Protein AF-A0A2E1IYT5-F1 (afdb_monomer_lite)

Structure (mmCIF, N/CA/C/O backbone):
data_AF-A0A2E1IYT5-F1
#
_entry.id   AF-A0A2E1IYT5-F1
#
loop_
_atom_site.group_PDB
_atom_site.id
_atom_site.type_symbol
_atom_site.label_atom_id
_atom_site.label_alt_id
_atom_site.label_comp_id
_atom_site.label_asym_id
_atom_site.label_entity_id
_atom_site.label_seq_id
_atom_site.pdbx_PDB_ins_code
_atom_site.Cartn_x
_atom_site.Cartn_y
_atom_site.Cartn_z
_atom_site.occupancy
_atom_site.B_iso_or_equiv
_atom_site.auth_seq_id
_atom_site.auth_comp_id
_atom_site.auth_asym_id
_atom_site.auth_atom_id
_atom_site.pdbx_PDB_model_num
ATOM 1 N N . MET A 1 1 ? 6.941 14.588 -17.897 1.00 41.38 1 MET A N 1
ATOM 2 C CA . MET A 1 1 ? 7.118 13.125 -17.777 1.00 41.38 1 MET A CA 1
ATOM 3 C C . MET A 1 1 ? 6.012 12.641 -16.864 1.00 41.38 1 MET A C 1
ATOM 5 O O . MET A 1 1 ? 5.883 13.190 -15.778 1.00 41.38 1 MET A O 1
ATOM 9 N N . ALA A 1 2 ? 5.119 11.790 -17.370 1.00 45.56 2 ALA A N 1
ATOM 10 C CA . ALA A 1 2 ? 3.897 11.415 -16.668 1.00 45.56 2 ALA A CA 1
ATOM 11 C C . ALA A 1 2 ? 4.257 10.529 -15.472 1.00 45.56 2 ALA A C 1
ATOM 13 O O . ALA A 1 2 ? 4.569 9.354 -15.630 1.00 45.56 2 ALA A O 1
ATOM 14 N N . ASN A 1 3 ? 4.253 11.106 -14.272 1.00 54.81 3 ASN A N 1
ATOM 15 C CA . ASN A 1 3 ? 4.165 10.313 -13.058 1.00 54.81 3 ASN A CA 1
ATOM 16 C C . ASN A 1 3 ? 2.747 9.735 -13.054 1.00 54.81 3 ASN A C 1
ATOM 18 O O . ASN A 1 3 ? 1.823 10.401 -12.593 1.00 54.81 3 ASN A O 1
ATOM 22 N N . GLU A 1 4 ? 2.560 8.552 -13.641 1.00 73.50 4 GLU A N 1
ATOM 23 C CA . GLU A 1 4 ? 1.294 7.806 -13.631 1.00 73.50 4 GLU A CA 1
ATOM 24 C C . GLU A 1 4 ? 1.045 7.282 -12.209 1.00 73.50 4 GLU A C 1
ATOM 26 O O . GLU A 1 4 ? 1.195 6.099 -11.916 1.00 73.50 4 GLU A O 1
ATOM 31 N N . LEU A 1 5 ? 0.793 8.207 -11.282 1.00 84.38 5 LEU A N 1
ATOM 32 C CA . LEU A 1 5 ? 0.271 7.946 -9.953 1.00 84.38 5 LEU A CA 1
ATOM 33 C C . LEU A 1 5 ? -1.242 8.112 -10.039 1.00 84.38 5 LEU A C 1
ATOM 35 O O . LEU A 1 5 ? -1.747 9.229 -10.133 1.00 84.38 5 LEU A O 1
ATOM 39 N N . GLU A 1 6 ? -1.952 7.001 -9.974 1.00 88.06 6 GLU A N 1
ATOM 40 C CA . GLU A 1 6 ? -3.402 6.984 -9.891 1.00 88.06 6 GLU A CA 1
ATOM 41 C C . GLU A 1 6 ? -3.802 6.624 -8.466 1.00 88.06 6 GLU A C 1
ATOM 43 O O . GLU A 1 6 ? -3.460 5.555 -7.958 1.00 88.06 6 GLU A O 1
ATOM 48 N N . ILE A 1 7 ? -4.530 7.525 -7.812 1.00 89.62 7 ILE A N 1
ATOM 49 C CA . ILE A 1 7 ? -5.098 7.278 -6.490 1.00 89.62 7 ILE A CA 1
ATOM 50 C C . ILE A 1 7 ? -6.616 7.288 -6.640 1.00 89.62 7 ILE A C 1
ATOM 52 O O . ILE A 1 7 ? -7.208 8.324 -6.932 1.00 89.62 7 ILE A O 1
ATOM 56 N N . HIS A 1 8 ? -7.240 6.131 -6.443 1.00 89.69 8 HIS A N 1
ATOM 57 C CA . HIS A 1 8 ? -8.690 5.975 -6.465 1.00 89.69 8 HIS A CA 1
ATOM 58 C C . HIS A 1 8 ? -9.228 5.819 -5.049 1.00 89.69 8 HIS A C 1
ATOM 60 O O . HIS A 1 8 ? -8.713 5.029 -4.267 1.00 89.69 8 HIS A O 1
ATOM 66 N N . HIS A 1 9 ? -10.289 6.551 -4.732 1.00 89.25 9 HIS A N 1
ATOM 67 C CA . HIS A 1 9 ? -10.972 6.473 -3.447 1.00 89.25 9 HIS A CA 1
ATOM 68 C C . HIS A 1 9 ? -12.323 5.788 -3.667 1.00 89.25 9 HIS A C 1
ATOM 70 O O . HIS A 1 9 ? -13.186 6.335 -4.347 1.00 89.25 9 HIS A O 1
ATOM 76 N N . ASP A 1 10 ? -12.500 4.597 -3.103 1.00 86.75 10 ASP A N 1
ATOM 77 C CA . ASP A 1 10 ? -13.764 3.863 -3.095 1.00 86.75 10 ASP A CA 1
ATOM 78 C C . ASP A 1 10 ? -14.255 3.721 -1.655 1.00 86.75 10 ASP A C 1
ATOM 80 O O . ASP A 1 10 ? -13.720 2.927 -0.882 1.00 86.75 10 ASP A O 1
ATOM 84 N N . LYS A 1 11 ? -15.273 4.505 -1.287 1.00 84.31 11 LYS A N 1
ATOM 85 C CA . LYS A 1 11 ? -15.845 4.550 0.070 1.00 84.31 11 LYS A CA 1
ATOM 86 C C . LYS A 1 11 ? -14.765 4.763 1.145 1.00 84.31 11 LYS A C 1
ATOM 88 O O . LYS A 1 11 ? -14.321 5.888 1.345 1.00 84.31 11 LYS A O 1
ATOM 93 N N . ASP A 1 12 ? -14.333 3.686 1.799 1.00 87.12 12 ASP A N 1
ATOM 94 C CA . ASP A 1 12 ? -13.338 3.661 2.879 1.00 87.12 12 ASP A CA 1
ATOM 95 C C . ASP A 1 12 ? -11.961 3.143 2.435 1.00 87.12 12 ASP A C 1
ATOM 97 O O . ASP A 1 12 ? -11.041 3.027 3.252 1.00 87.12 12 ASP A O 1
ATOM 101 N N . ILE A 1 13 ? -11.827 2.778 1.159 1.00 90.12 13 ILE A N 1
ATOM 102 C CA . ILE A 1 13 ? -10.646 2.146 0.583 1.00 90.12 13 ILE A CA 1
ATOM 103 C C . ILE A 1 13 ? -9.971 3.106 -0.394 1.00 90.12 13 ILE A C 1
ATOM 105 O O . ILE A 1 13 ? -10.598 3.658 -1.292 1.00 90.12 13 ILE A O 1
ATOM 109 N N . ILE A 1 14 ? -8.665 3.275 -0.242 1.00 91.31 14 ILE A N 1
ATOM 110 C CA . ILE A 1 14 ? -7.804 4.003 -1.162 1.00 91.31 14 ILE A CA 1
ATOM 111 C C . ILE A 1 14 ? -6.983 2.992 -1.951 1.00 91.31 14 ILE A C 1
ATOM 113 O O . ILE A 1 14 ? -6.238 2.199 -1.384 1.00 91.31 14 ILE A O 1
ATOM 117 N N . TYR A 1 15 ? -7.093 3.035 -3.266 1.00 91.00 15 TYR A N 1
ATOM 118 C CA . TYR A 1 15 ? -6.255 2.282 -4.180 1.00 91.00 15 TYR A CA 1
ATOM 119 C C . TYR A 1 15 ? -5.170 3.197 -4.717 1.00 91.00 15 TYR A C 1
ATOM 121 O O . TYR A 1 15 ? -5.471 4.246 -5.276 1.00 91.00 15 TYR A O 1
ATOM 129 N N . ILE A 1 16 ? -3.916 2.792 -4.574 1.00 91.38 16 ILE A N 1
ATOM 130 C CA . ILE A 1 16 ? -2.776 3.489 -5.163 1.00 91.38 16 ILE A CA 1
ATOM 131 C C . ILE A 1 16 ? -2.221 2.597 -6.256 1.00 91.38 16 ILE A C 1
ATOM 133 O O . ILE A 1 16 ? -1.807 1.476 -5.961 1.00 91.38 16 ILE A O 1
ATOM 137 N N . ASN A 1 17 ? -2.170 3.110 -7.480 1.00 90.38 17 ASN A N 1
ATOM 138 C CA . ASN A 1 17 ? -1.461 2.513 -8.600 1.00 90.38 17 ASN A CA 1
ATOM 139 C C . ASN A 1 17 ? -0.341 3.462 -9.034 1.00 90.38 17 ASN A C 1
ATOM 141 O O . ASN A 1 17 ? -0.570 4.657 -9.198 1.00 90.38 17 ASN A O 1
ATOM 145 N N . CYS A 1 18 ? 0.880 2.959 -9.187 1.00 90.06 18 CYS A N 1
ATOM 146 C CA . CYS A 1 18 ? 2.004 3.780 -9.616 1.00 90.06 18 CYS A CA 1
ATOM 147 C C . CYS A 1 18 ? 3.062 2.958 -10.352 1.00 90.06 18 CYS A C 1
ATOM 149 O O . CYS A 1 18 ? 3.385 1.849 -9.933 1.00 90.06 18 CYS A O 1
ATOM 151 N N . LEU A 1 19 ? 3.613 3.489 -11.445 1.00 89.25 19 LEU A N 1
ATOM 152 C CA . LEU A 1 19 ? 4.717 2.846 -12.175 1.00 89.25 19 LEU A CA 1
ATOM 153 C C . LEU A 1 19 ? 6.082 3.062 -11.507 1.00 89.25 19 LEU A C 1
ATOM 155 O O . LEU A 1 19 ? 7.000 2.269 -11.707 1.00 89.25 19 LEU A O 1
ATOM 159 N N . ASP A 1 20 ? 6.215 4.114 -10.701 1.00 88.50 20 ASP A N 1
ATOM 160 C CA . ASP A 1 20 ? 7.452 4.438 -9.999 1.00 88.50 20 ASP A CA 1
ATOM 161 C C . ASP A 1 20 ? 7.427 3.885 -8.568 1.00 88.50 20 ASP A C 1
ATOM 163 O O . ASP A 1 20 ? 6.585 4.251 -7.745 1.00 88.50 20 ASP A O 1
ATOM 167 N N . GLU A 1 21 ? 8.376 3.001 -8.252 1.00 87.19 21 GLU A N 1
ATOM 168 C CA . GLU A 1 21 ? 8.460 2.360 -6.935 1.00 87.19 21 GLU A CA 1
ATOM 169 C C . GLU A 1 21 ? 8.711 3.369 -5.806 1.00 87.19 21 GLU A C 1
ATOM 171 O O . GLU A 1 21 ? 8.213 3.199 -4.690 1.00 87.19 21 GLU A O 1
ATOM 176 N N . LYS A 1 22 ? 9.500 4.414 -6.071 1.00 88.94 22 LYS A N 1
ATOM 177 C CA . LYS A 1 22 ? 9.879 5.398 -5.060 1.00 88.94 22 LYS A CA 1
ATOM 178 C C . LYS A 1 22 ? 8.675 6.259 -4.697 1.00 88.94 22 LYS A C 1
ATOM 180 O O . LYS A 1 22 ? 8.389 6.407 -3.513 1.00 88.94 22 LYS A O 1
ATOM 185 N N . ILE A 1 23 ? 7.939 6.750 -5.695 1.00 88.69 23 ILE A N 1
ATOM 186 C CA . ILE A 1 23 ? 6.687 7.497 -5.500 1.00 88.69 23 ILE A CA 1
ATOM 187 C C . ILE A 1 23 ? 5.641 6.609 -4.824 1.00 88.69 23 ILE A C 1
ATOM 189 O O . ILE A 1 23 ? 4.972 7.046 -3.890 1.00 88.69 23 ILE A O 1
ATOM 193 N N . PHE A 1 24 ? 5.527 5.349 -5.247 1.00 90.50 24 PHE A N 1
ATOM 194 C CA . PHE A 1 24 ? 4.618 4.388 -4.635 1.00 90.50 24 PHE A CA 1
ATOM 195 C C . PHE A 1 24 ? 4.887 4.205 -3.137 1.00 90.50 24 PHE A C 1
ATOM 197 O O . PHE A 1 24 ? 3.972 4.321 -2.323 1.00 90.50 24 PHE A O 1
ATOM 204 N N . LYS A 1 25 ? 6.146 3.940 -2.765 1.00 90.31 25 LYS A N 1
ATOM 205 C CA . LYS A 1 25 ? 6.558 3.750 -1.367 1.00 90.31 25 LYS A CA 1
ATOM 206 C C . LYS A 1 25 ? 6.384 5.020 -0.540 1.00 90.31 25 LYS A C 1
ATOM 208 O O . LYS A 1 25 ? 5.981 4.927 0.617 1.00 90.31 25 LYS A O 1
ATOM 213 N N . ASP A 1 26 ? 6.675 6.180 -1.121 1.00 92.38 26 ASP A N 1
ATOM 214 C CA . ASP A 1 26 ? 6.473 7.479 -0.480 1.00 92.38 26 ASP A CA 1
ATOM 215 C C . ASP A 1 26 ? 4.993 7.692 -0.134 1.00 92.38 26 ASP A C 1
ATOM 217 O O . ASP A 1 26 ? 4.652 7.852 1.037 1.00 92.38 26 ASP A O 1
ATOM 221 N N . LYS A 1 27 ? 4.096 7.536 -1.118 1.00 90.56 27 LYS A N 1
ATOM 222 C CA . LYS A 1 27 ? 2.647 7.666 -0.908 1.00 90.56 27 LYS A CA 1
ATOM 223 C C . LYS A 1 27 ? 2.100 6.629 0.056 1.00 90.56 27 LYS A C 1
ATOM 225 O O . LYS A 1 27 ? 1.334 6.985 0.946 1.00 90.56 27 LYS A O 1
ATOM 230 N N . LEU A 1 28 ? 2.514 5.372 -0.079 1.00 90.94 28 LEU A N 1
ATOM 231 C CA . LEU A 1 28 ? 2.132 4.309 0.845 1.00 90.94 28 LEU A CA 1
ATOM 232 C C . LEU A 1 28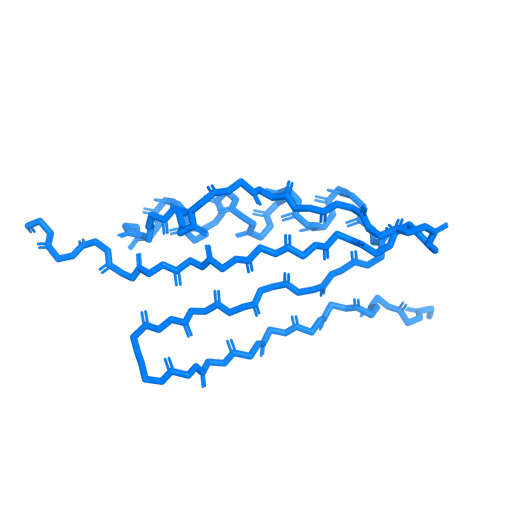 ? 2.482 4.687 2.291 1.00 90.94 28 LEU A C 1
ATOM 234 O O . LEU A 1 28 ? 1.616 4.625 3.158 1.00 90.94 28 LEU A O 1
ATOM 238 N N . ASN A 1 29 ? 3.716 5.129 2.545 1.00 92.44 29 ASN A N 1
ATOM 239 C CA . ASN A 1 29 ? 4.142 5.566 3.875 1.00 92.44 29 ASN A CA 1
ATOM 240 C C . ASN A 1 29 ? 3.360 6.782 4.379 1.00 92.44 29 ASN A C 1
ATOM 242 O O . ASN A 1 29 ? 3.055 6.853 5.568 1.00 92.44 29 ASN A O 1
ATOM 246 N N . ASP A 1 30 ? 3.023 7.721 3.498 1.00 92.62 30 ASP A N 1
ATOM 247 C CA . ASP A 1 30 ? 2.218 8.891 3.842 1.00 92.62 30 ASP A CA 1
ATOM 248 C C . ASP A 1 30 ? 0.828 8.488 4.354 1.00 92.62 30 ASP A C 1
ATOM 250 O O . ASP A 1 30 ? 0.407 8.913 5.431 1.00 9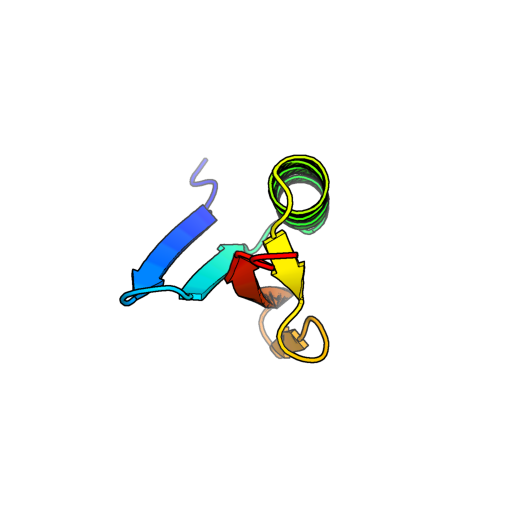2.62 30 ASP A O 1
ATOM 254 N N . PHE A 1 31 ? 0.147 7.581 3.649 1.00 90.75 31 PHE A N 1
ATOM 255 C CA . PHE A 1 31 ? -1.149 7.059 4.088 1.00 90.75 31 PHE A CA 1
ATOM 256 C C . PHE A 1 31 ? -1.039 6.207 5.356 1.00 90.75 31 PHE A C 1
ATOM 258 O O . PHE A 1 31 ? -1.877 6.333 6.247 1.00 90.75 31 PHE A O 1
ATOM 265 N N . LEU A 1 32 ? 0.010 5.391 5.492 1.00 89.88 32 LEU A N 1
ATOM 266 C CA . LEU A 1 32 ? 0.259 4.639 6.726 1.00 89.88 32 LEU A CA 1
ATOM 267 C C . LEU A 1 32 ? 0.386 5.573 7.941 1.00 89.88 32 LEU A C 1
ATOM 269 O O . LEU A 1 32 ? -0.217 5.319 8.982 1.00 89.88 32 LEU A O 1
ATOM 273 N N . LYS A 1 33 ? 1.096 6.701 7.800 1.00 92.00 33 LYS A N 1
ATOM 274 C CA . LYS A 1 33 ? 1.214 7.725 8.857 1.00 92.00 33 LYS A CA 1
ATOM 275 C C . LYS A 1 33 ? -0.107 8.426 9.171 1.00 92.00 33 LYS A C 1
ATOM 277 O O . LYS A 1 33 ? -0.315 8.840 10.306 1.00 92.00 33 LYS A O 1
ATOM 282 N N . GLN A 1 34 ? -1.002 8.545 8.194 1.00 88.94 34 GLN A N 1
ATOM 283 C CA . GLN A 1 34 ? -2.344 9.109 8.374 1.00 88.94 34 GLN A CA 1
ATOM 284 C C . GLN A 1 34 ? -3.339 8.128 9.028 1.00 88.94 34 GLN A C 1
ATOM 286 O O . GLN A 1 34 ? -4.517 8.457 9.174 1.00 88.94 34 GLN A O 1
ATOM 291 N N . GLY A 1 35 ? -2.892 6.929 9.420 1.00 89.19 35 GLY A N 1
ATOM 292 C CA . GLY A 1 35 ? -3.733 5.918 10.067 1.00 89.19 35 GLY A CA 1
ATOM 293 C C . GLY A 1 35 ? -4.469 5.003 9.087 1.00 89.19 35 GLY A C 1
ATOM 294 O O . GLY A 1 35 ? -5.433 4.334 9.462 1.00 89.19 35 GLY A O 1
ATOM 295 N N . TYR A 1 36 ? -4.047 4.955 7.823 1.00 90.94 36 TYR A N 1
ATOM 296 C CA . TYR A 1 36 ? -4.509 3.924 6.901 1.00 90.94 36 TYR A CA 1
ATOM 297 C C . TYR A 1 36 ? -3.705 2.641 7.115 1.00 90.94 36 TYR A C 1
ATOM 299 O O . TYR A 1 36 ? -2.518 2.672 7.417 1.00 90.94 36 TYR A O 1
ATOM 307 N N . ALA A 1 37 ? -4.352 1.498 6.938 1.00 91.00 37 ALA A N 1
ATOM 308 C CA . ALA A 1 37 ? -3.743 0.181 6.977 1.00 91.00 37 ALA A CA 1
ATOM 309 C C . ALA A 1 37 ? -3.791 -0.451 5.586 1.00 91.00 37 ALA A C 1
ATOM 311 O O . ALA A 1 37 ? -4.756 -0.268 4.842 1.00 91.00 37 ALA A O 1
ATOM 312 N N . VAL A 1 38 ? -2.757 -1.214 5.233 1.00 91.81 38 VAL A N 1
ATOM 313 C CA . VAL A 1 38 ? -2.727 -1.945 3.962 1.00 91.81 38 VAL A CA 1
ATOM 31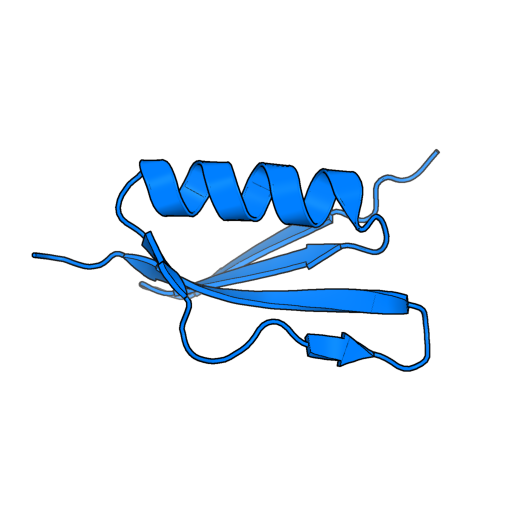4 C C . VAL A 1 38 ? -3.761 -3.066 3.984 1.00 91.81 38 VAL A C 1
ATOM 316 O O . VAL A 1 38 ? -3.707 -3.962 4.824 1.00 91.81 38 VAL A O 1
ATOM 319 N N . LEU A 1 39 ? -4.691 -3.038 3.032 1.00 89.06 39 LEU A N 1
ATOM 320 C CA . LEU A 1 39 ? -5.587 -4.151 2.749 1.00 89.06 39 LEU A CA 1
ATOM 321 C C . LEU A 1 39 ? -4.842 -5.175 1.886 1.00 89.06 39 LEU A C 1
ATOM 323 O O . LEU A 1 39 ? -4.857 -5.122 0.656 1.00 89.06 39 LEU A O 1
ATOM 327 N N . GLY A 1 40 ? -4.174 -6.113 2.555 1.00 86.69 40 GLY A N 1
ATOM 328 C CA . GLY A 1 40 ? -3.431 -7.199 1.918 1.00 86.69 40 GLY A CA 1
ATOM 329 C C . GLY A 1 40 ? -1.970 -6.851 1.631 1.00 86.69 40 GLY A C 1
ATOM 330 O O . GLY A 1 40 ? -1.328 -6.139 2.399 1.00 86.69 40 GLY A O 1
ATOM 331 N N . MET A 1 41 ? -1.423 -7.399 0.543 1.00 86.19 41 MET A N 1
ATOM 332 C CA . MET A 1 41 ? -0.028 -7.184 0.142 1.00 86.19 41 MET A CA 1
ATOM 333 C C . MET A 1 41 ? 0.057 -6.286 -1.100 1.00 86.19 41 MET A C 1
ATOM 335 O O . MET A 1 41 ? -0.697 -6.516 -2.052 1.00 86.19 41 MET A O 1
ATOM 339 N N . PRO A 1 42 ? 0.986 -5.310 -1.140 1.00 89.75 42 PRO A N 1
ATOM 340 C CA . PRO A 1 42 ? 1.311 -4.578 -2.359 1.00 89.75 42 PRO A CA 1
ATOM 341 C C . PRO A 1 42 ? 1.667 -5.546 -3.488 1.00 89.75 42 PRO A C 1
ATOM 343 O O . PRO A 1 42 ? 2.488 -6.444 -3.308 1.00 89.75 42 PRO A O 1
ATOM 346 N N . GLN A 1 43 ? 1.064 -5.367 -4.658 1.00 90.12 43 GLN A N 1
ATOM 347 C CA . GLN A 1 43 ? 1.344 -6.192 -5.829 1.00 90.12 43 GLN A CA 1
ATOM 348 C C . GLN A 1 43 ? 2.075 -5.379 -6.888 1.00 90.12 43 GLN A C 1
ATOM 350 O O . GLN A 1 43 ? 1.775 -4.209 -7.098 1.00 90.12 43 GLN A O 1
ATOM 355 N N . LYS A 1 44 ? 2.990 -6.029 -7.607 1.00 90.69 44 LYS A N 1
ATOM 356 C CA . LYS A 1 44 ? 3.623 -5.488 -8.810 1.00 90.69 44 LYS A CA 1
ATOM 357 C C . LYS A 1 44 ? 3.153 -6.299 -10.011 1.00 90.69 44 LYS A C 1
ATOM 359 O O . LYS A 1 44 ? 3.264 -7.525 -10.004 1.00 90.69 44 LYS A O 1
ATOM 364 N N . ASN A 1 45 ? 2.588 -5.647 -11.023 1.00 85.69 45 ASN A N 1
ATOM 365 C CA . ASN A 1 45 ? 2.185 -6.331 -12.248 1.00 85.69 45 ASN A CA 1
ATOM 366 C C . ASN A 1 45 ? 3.401 -6.600 -13.163 1.00 85.69 45 ASN A C 1
ATOM 368 O O . ASN A 1 45 ? 4.502 -6.093 -12.942 1.00 85.69 45 ASN A O 1
ATOM 372 N N . LYS A 1 46 ? 3.195 -7.391 -14.225 1.00 83.62 46 LYS A N 1
ATOM 373 C CA . LYS A 1 46 ? 4.244 -7.747 -15.203 1.00 83.62 46 LYS A CA 1
ATOM 374 C C . LYS A 1 46 ? 4.800 -6.549 -15.990 1.00 83.62 46 LYS A C 1
ATOM 376 O O . LYS A 1 46 ? 5.864 -6.666 -16.582 1.00 83.62 46 LYS A O 1
ATOM 381 N N . PHE A 1 47 ? 4.094 -5.422 -15.978 1.00 82.94 47 PHE A N 1
ATOM 382 C CA . PHE A 1 47 ? 4.479 -4.171 -16.633 1.00 82.94 47 PHE A CA 1
ATOM 383 C C . PHE A 1 47 ? 5.206 -3.206 -15.683 1.00 82.94 47 PHE A C 1
ATOM 385 O O . PHE A 1 47 ? 5.549 -2.101 -16.079 1.00 82.94 47 PHE A O 1
ATOM 392 N N . GLY A 1 48 ? 5.449 -3.610 -14.431 1.00 83.06 48 GLY A N 1
ATOM 393 C CA . GLY A 1 48 ? 6.133 -2.789 -13.436 1.00 83.06 48 GLY A CA 1
ATOM 394 C C . GLY A 1 48 ? 5.229 -1.862 -12.622 1.00 83.06 48 GLY A C 1
ATOM 395 O O . GLY A 1 48 ? 5.739 -1.191 -11.733 1.00 83.06 48 GLY A O 1
ATOM 396 N N . LEU A 1 49 ? 3.913 -1.869 -12.852 1.00 87.88 49 LEU A N 1
ATOM 397 C CA . LEU A 1 49 ? 2.939 -1.101 -12.076 1.00 87.88 49 LEU A CA 1
ATOM 398 C C . LEU A 1 49 ? 2.769 -1.707 -10.685 1.00 87.88 49 LEU A C 1
ATOM 400 O O . LEU A 1 49 ? 2.366 -2.866 -10.538 1.00 87.88 49 LEU A O 1
ATOM 404 N N . PHE A 1 50 ? 3.031 -0.898 -9.671 1.00 91.19 50 PHE A N 1
ATOM 405 C CA . PHE A 1 50 ? 2.736 -1.186 -8.281 1.00 91.19 50 PHE A CA 1
ATOM 406 C C . PHE A 1 50 ? 1.292 -0.818 -7.982 1.00 91.19 50 PHE A C 1
ATOM 408 O O . PHE A 1 50 ? 0.830 0.246 -8.381 1.00 91.19 50 PHE A O 1
ATOM 415 N N . LYS A 1 51 ? 0.588 -1.689 -7.266 1.00 92.00 51 LYS A N 1
ATOM 416 C CA . LYS A 1 51 ? -0.782 -1.468 -6.816 1.00 92.00 51 LYS A CA 1
ATOM 417 C C . LYS A 1 51 ? -0.957 -1.897 -5.368 1.00 92.00 51 LYS A C 1
ATOM 419 O O . LYS A 1 51 ? -0.424 -2.927 -4.947 1.00 92.00 51 LYS A O 1
ATOM 424 N N . VAL A 1 52 ? -1.730 -1.136 -4.607 1.00 93.44 52 VAL A N 1
ATOM 425 C CA . VAL A 1 52 ? -2.090 -1.477 -3.229 1.00 93.44 52 VAL A CA 1
ATOM 426 C C . VAL A 1 52 ? -3.439 -0.888 -2.867 1.00 93.44 52 VAL A C 1
ATOM 428 O O . VAL A 1 52 ? -3.788 0.195 -3.327 1.00 93.44 52 VAL A O 1
ATOM 431 N N . ALA A 1 53 ? -4.180 -1.612 -2.037 1.00 92.62 53 ALA A N 1
ATOM 432 C CA . ALA A 1 53 ? -5.382 -1.117 -1.394 1.00 92.62 53 ALA A CA 1
ATOM 433 C C . ALA A 1 53 ? -5.057 -0.754 0.058 1.00 92.62 53 ALA A C 1
ATOM 435 O O . ALA A 1 53 ? -4.337 -1.472 0.750 1.00 92.62 53 ALA A O 1
ATOM 436 N N . LEU A 1 54 ? -5.596 0.358 0.522 1.00 92.94 54 LEU A N 1
ATOM 437 C CA . LEU A 1 54 ? -5.441 0.902 1.862 1.00 92.94 54 LEU A CA 1
ATOM 438 C C . LEU A 1 54 ? -6.827 1.150 2.423 1.00 92.94 54 LEU A C 1
ATOM 440 O O . LEU A 1 54 ? -7.696 1.608 1.700 1.00 92.94 54 LEU A O 1
ATOM 444 N N . LYS A 1 55 ? -7.050 0.900 3.704 1.00 92.12 55 LYS A N 1
ATOM 445 C CA . LYS A 1 55 ? -8.301 1.248 4.379 1.00 92.12 55 LYS A CA 1
ATOM 446 C C . LYS A 1 55 ? -7.991 2.06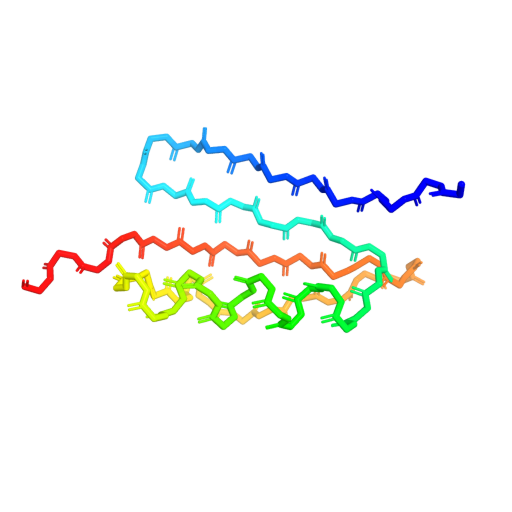6 5.602 1.00 92.12 55 LYS A C 1
ATOM 448 O O . LYS A 1 5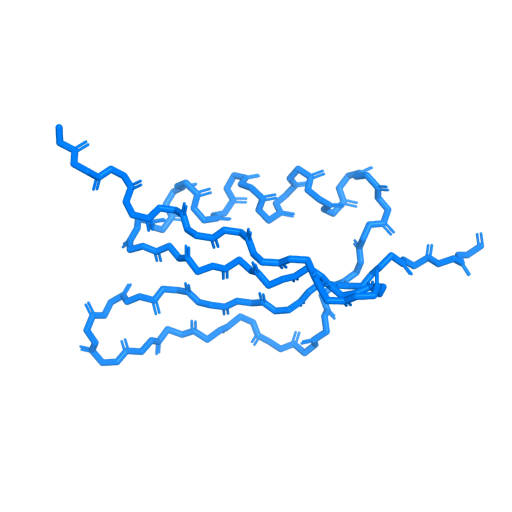5 ? -7.034 1.758 6.307 1.00 92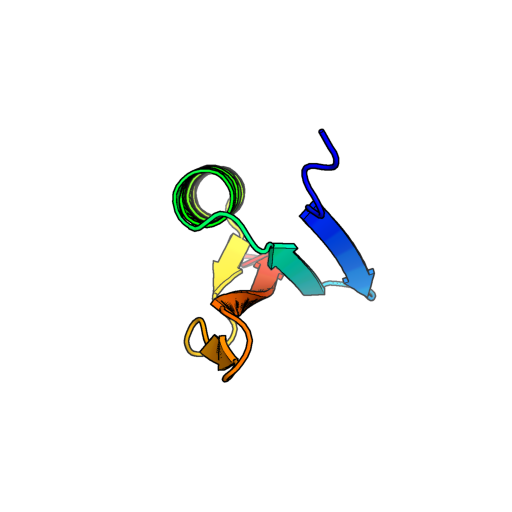.12 55 LYS A O 1
ATOM 453 N N . LYS A 1 56 ? -8.791 3.092 5.873 1.00 87.62 56 LYS A N 1
ATOM 454 C CA . LYS A 1 56 ? -8.623 3.852 7.108 1.00 87.62 56 LYS A CA 1
ATOM 455 C C . LYS A 1 56 ? -8.858 2.916 8.291 1.00 87.62 56 LYS A C 1
ATOM 457 O O . LYS A 1 56 ? -9.940 2.341 8.424 1.00 87.62 56 LYS A O 1
ATOM 462 N N . SER A 1 57 ? -7.829 2.716 9.107 1.00 79.50 57 SER A N 1
ATOM 463 C CA . SER A 1 57 ? -7.957 1.909 10.309 1.00 79.50 57 SER A CA 1
ATOM 464 C C . SER A 1 57 ? -8.597 2.802 11.359 1.00 79.50 57 SER A C 1
ATOM 466 O O . SER A 1 57 ? -7.931 3.631 11.970 1.00 79.50 57 SER A O 1
ATOM 468 N N . ASN A 1 58 ? -9.914 2.684 11.508 1.00 62.81 58 ASN A N 1
ATOM 469 C CA . ASN A 1 58 ? -10.649 3.281 12.618 1.00 62.81 58 ASN A CA 1
ATOM 470 C C . ASN A 1 58 ? -10.309 2.458 13.874 1.00 62.81 58 ASN A C 1
ATOM 472 O O . ASN A 1 58 ? -11.055 1.553 14.243 1.00 62.81 58 ASN A O 1
ATOM 476 N N . VAL A 1 59 ? -9.109 2.670 14.421 1.00 52.56 59 VAL A N 1
ATOM 477 C CA . VAL A 1 59 ? -8.759 2.229 15.779 1.00 52.56 59 VAL A CA 1
ATOM 478 C C . VAL A 1 59 ? -9.374 3.209 16.762 1.00 52.56 59 VAL A C 1
ATOM 480 O O . VAL A 1 59 ? -9.259 4.428 16.500 1.00 52.56 59 VAL A O 1
#

pLDDT: mean 85.73, std 11.19, range [41.38, 93.44]

Sequence (59 aa):
MANELEIHHDKDIIYINCLDEKIFKDKLNDFLKQGYAVLGMPQKNKFGLFKVALKKSNV

Radius of gyration: 11.15 Å; chains: 1; bounding box: 26×21×34 Å

Secondary structure (DSSP, 8-state):
----EEEEEETTEEEEEES-HHHHHHHHHHHHHTTEEEEEEEEE-TTS-EEEEEEE---

Foldseek 3Di:
DDQPWDWDDDPQKIKTKTLDPVVVVVVVVVVVVVQWDWPDDWDADPSSIIMTMIGRPPD